Protein AF-K6YV62-F1 (afdb_monomer)

Structure (mmCIF, N/CA/C/O backbone):
data_AF-K6YV62-F1
#
_entry.id   AF-K6YV62-F1
#
loop_
_atom_site.group_PDB
_atom_site.id
_atom_site.type_symbol
_atom_site.label_atom_id
_atom_site.label_alt_id
_atom_site.label_comp_id
_atom_site.label_asym_id
_atom_site.label_entity_id
_atom_site.label_seq_id
_atom_site.pdbx_PDB_ins_code
_atom_site.Cartn_x
_atom_site.Cartn_y
_atom_site.Cartn_z
_atom_site.occupancy
_atom_site.B_iso_or_equiv
_atom_site.auth_seq_id
_atom_site.auth_comp_id
_atom_site.auth_asym_id
_atom_site.auth_atom_id
_atom_site.pdbx_PDB_model_num
ATOM 1 N N . MET A 1 1 ? 50.187 12.075 -68.570 1.00 64.94 1 MET A N 1
ATOM 2 C CA . MET A 1 1 ? 49.847 12.904 -67.390 1.00 64.94 1 MET A CA 1
ATOM 3 C C . MET A 1 1 ? 48.341 12.920 -67.112 1.00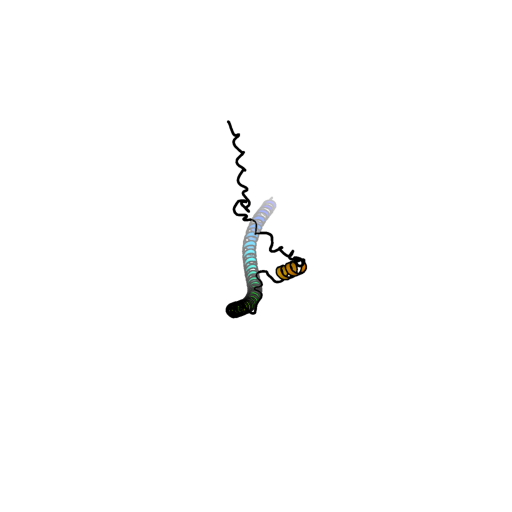 64.94 1 MET A C 1
ATOM 5 O O . MET A 1 1 ? 47.949 13.275 -66.011 1.00 64.94 1 MET A O 1
ATOM 9 N N . ASP A 1 2 ? 47.504 12.436 -68.034 1.00 77.31 2 ASP A N 1
ATOM 10 C CA . ASP A 1 2 ? 46.036 12.525 -67.940 1.00 77.31 2 ASP A CA 1
ATOM 11 C C . ASP A 1 2 ? 45.388 11.514 -66.981 1.00 77.31 2 ASP A C 1
ATOM 13 O O . ASP A 1 2 ? 44.313 11.761 -66.444 1.00 77.31 2 ASP A O 1
ATOM 17 N N . TRP A 1 3 ? 46.058 10.399 -66.675 1.00 87.25 3 TRP A N 1
ATOM 18 C CA . TRP A 1 3 ? 45.533 9.394 -65.737 1.00 87.25 3 TRP A CA 1
ATOM 19 C C . TRP A 1 3 ? 45.407 9.907 -64.287 1.00 87.25 3 TRP A C 1
ATOM 21 O O . TRP A 1 3 ? 44.551 9.452 -63.531 1.00 87.25 3 TRP A O 1
ATOM 31 N N . LEU A 1 4 ? 46.227 10.896 -63.916 1.00 88.81 4 LEU A N 1
ATOM 32 C CA . LEU A 1 4 ? 46.268 11.496 -62.580 1.00 88.81 4 LEU A CA 1
ATOM 33 C C . LEU A 1 4 ? 45.015 12.344 -62.311 1.00 88.81 4 LEU A C 1
ATOM 35 O O . LEU A 1 4 ? 44.498 12.344 -61.195 1.00 88.81 4 LEU A O 1
ATOM 39 N N . ILE A 1 5 ? 44.480 13.001 -63.350 1.00 87.56 5 ILE A N 1
ATOM 40 C CA . ILE A 1 5 ? 43.233 13.771 -63.256 1.00 87.56 5 ILE A CA 1
ATOM 41 C C . ILE A 1 5 ? 42.026 12.843 -63.077 1.00 87.56 5 ILE A C 1
ATOM 43 O O . ILE A 1 5 ? 41.135 13.142 -62.287 1.00 87.56 5 ILE A O 1
ATOM 47 N N . GLY A 1 6 ? 42.032 11.685 -63.749 1.00 87.19 6 GLY A N 1
ATOM 48 C CA . GLY A 1 6 ? 40.998 10.662 -63.593 1.00 87.19 6 GLY A CA 1
ATOM 49 C C . GLY A 1 6 ? 40.996 10.056 -62.189 1.00 87.19 6 GLY A C 1
ATOM 50 O O . GLY A 1 6 ? 39.934 9.901 -61.589 1.00 87.19 6 GLY A O 1
ATOM 51 N N . LEU A 1 7 ? 42.182 9.791 -61.630 1.00 90.06 7 LEU A N 1
ATOM 52 C CA . LEU A 1 7 ? 42.327 9.294 -60.260 1.00 90.06 7 LEU A CA 1
ATOM 53 C C . LEU A 1 7 ? 41.825 10.317 -59.227 1.00 90.06 7 LEU A C 1
ATOM 55 O O . LEU A 1 7 ? 41.113 9.953 -58.293 1.00 90.06 7 LEU A O 1
ATOM 59 N N . LEU A 1 8 ? 42.157 11.597 -59.411 1.00 89.06 8 LEU A N 1
ATOM 60 C CA . LEU A 1 8 ? 41.729 12.668 -58.511 1.00 89.06 8 LEU A CA 1
ATOM 61 C C . LEU A 1 8 ? 40.210 12.888 -58.570 1.00 89.06 8 LEU A C 1
ATOM 63 O O . LEU A 1 8 ? 39.570 13.032 -57.529 1.00 89.06 8 LEU A O 1
ATOM 67 N N . LEU A 1 9 ? 39.615 12.842 -59.766 1.00 90.62 9 LEU A N 1
ATOM 68 C CA . LEU A 1 9 ? 38.168 12.976 -59.949 1.00 90.62 9 LEU A CA 1
ATOM 69 C C . LEU A 1 9 ? 37.409 11.788 -59.340 1.00 90.62 9 LEU A C 1
ATOM 71 O O . LEU A 1 9 ? 36.384 11.990 -58.692 1.00 90.62 9 LEU A O 1
ATOM 75 N N . LEU A 1 10 ? 37.940 10.568 -59.463 1.00 91.75 10 LEU A N 1
ATOM 76 C CA . LEU A 1 10 ? 37.370 9.377 -58.826 1.00 91.75 10 LEU A CA 1
ATOM 77 C C . LEU A 1 10 ? 37.401 9.472 -57.295 1.00 91.75 10 LEU A C 1
ATOM 79 O O . LEU A 1 10 ? 36.434 9.091 -56.638 1.00 91.75 10 LEU A O 1
ATOM 83 N N . LEU A 1 11 ? 38.473 10.025 -56.725 1.00 92.06 11 LEU A N 1
ATOM 84 C CA . LEU A 1 11 ? 38.600 10.203 -55.279 1.00 92.06 11 LEU A CA 1
ATOM 85 C C . LEU A 1 11 ? 37.568 11.219 -54.760 1.00 92.06 11 LEU A C 1
ATOM 87 O O . LEU A 1 11 ? 36.840 10.938 -53.809 1.00 92.06 11 LEU A O 1
ATOM 91 N N . VAL A 1 12 ? 37.431 12.361 -55.440 1.00 92.56 12 VAL A N 1
ATOM 92 C CA . VAL A 1 12 ? 36.444 13.397 -55.091 1.00 92.56 12 VAL A CA 1
ATOM 93 C C . VAL A 1 12 ? 35.010 12.889 -55.277 1.00 92.56 12 VAL A C 1
ATOM 95 O O . VAL A 1 12 ? 34.177 13.051 -54.385 1.00 92.56 12 VAL A O 1
ATOM 98 N N . GLY A 1 13 ? 34.723 12.217 -56.394 1.00 93.12 13 GLY A N 1
ATOM 99 C CA . GLY A 1 13 ? 33.416 11.615 -56.657 1.00 93.12 13 GLY A CA 1
ATOM 100 C C . GLY A 1 13 ? 33.054 10.526 -55.646 1.00 93.12 13 GLY A C 1
ATOM 101 O O . GLY A 1 13 ? 31.911 10.462 -55.201 1.00 93.12 13 GLY A O 1
ATOM 102 N N . GLY A 1 14 ? 34.032 9.723 -55.217 1.00 93.31 14 GLY A N 1
ATOM 103 C CA . GLY A 1 14 ? 33.853 8.706 -54.182 1.00 93.31 14 GLY A CA 1
ATOM 104 C C . GLY A 1 14 ? 33.497 9.302 -52.821 1.00 93.31 14 GLY A C 1
ATOM 105 O O . GLY A 1 14 ? 32.583 8.811 -52.163 1.00 93.31 14 GLY A O 1
ATOM 106 N N . ILE A 1 15 ? 34.153 10.396 -52.421 1.00 92.69 15 ILE A N 1
ATOM 107 C CA . ILE A 1 15 ? 33.854 11.088 -51.157 1.00 92.69 15 ILE A CA 1
ATOM 108 C C . ILE A 1 15 ? 32.437 11.674 -51.183 1.00 92.69 15 ILE A C 1
ATOM 110 O O . ILE A 1 15 ? 31.675 11.488 -50.233 1.00 92.69 15 ILE A O 1
ATOM 114 N N . ILE A 1 16 ? 32.060 12.341 -52.277 1.00 91.88 16 ILE A N 1
ATOM 115 C CA . ILE A 1 16 ? 30.727 12.945 -52.419 1.00 91.88 16 ILE A CA 1
ATOM 116 C C . ILE A 1 16 ? 29.648 11.855 -52.475 1.00 91.88 16 ILE A C 1
ATOM 118 O O . ILE A 1 16 ? 28.652 11.935 -51.756 1.00 91.88 16 ILE A O 1
ATOM 122 N N . GLY A 1 17 ? 29.865 10.801 -53.264 1.00 92.38 17 GLY A N 1
ATOM 123 C CA . GLY A 1 17 ? 28.952 9.663 -53.359 1.00 92.38 17 GLY A CA 1
ATOM 124 C C . GLY A 1 17 ? 28.770 8.944 -52.022 1.00 92.38 17 GLY A C 1
ATOM 125 O O . GLY A 1 17 ? 27.644 8.605 -51.659 1.00 92.38 17 GLY A O 1
ATOM 126 N N . PHE A 1 18 ? 29.846 8.782 -51.245 1.00 91.88 18 PHE A N 1
ATOM 127 C CA . PHE A 1 18 ? 29.789 8.203 -49.904 1.00 91.88 18 PHE A CA 1
ATOM 128 C C . PHE A 1 18 ? 28.945 9.050 -48.947 1.00 91.88 18 PHE A C 1
ATOM 130 O O . PHE A 1 18 ? 28.129 8.502 -48.208 1.00 91.88 18 PHE A O 1
ATOM 137 N N . PHE A 1 19 ? 29.092 10.377 -48.976 1.00 91.50 19 PHE A N 1
ATOM 138 C CA . PHE A 1 19 ? 28.300 11.268 -48.128 1.00 91.50 19 PHE A CA 1
ATOM 139 C C . PHE A 1 19 ? 26.810 11.245 -48.482 1.00 91.50 19 PHE A C 1
ATOM 141 O O . PHE A 1 19 ? 25.979 11.134 -47.582 1.00 91.50 19 PHE A O 1
ATOM 148 N N . VAL A 1 20 ? 26.467 11.276 -49.773 1.00 90.56 20 VAL A N 1
ATOM 149 C CA . VAL A 1 20 ? 25.069 11.197 -50.228 1.00 90.56 20 VAL A CA 1
ATOM 150 C C . VAL A 1 20 ? 24.454 9.843 -49.864 1.00 90.56 20 VAL A C 1
ATOM 152 O O . VAL A 1 20 ? 23.364 9.796 -49.297 1.00 90.56 20 VAL A O 1
ATOM 155 N N . ALA A 1 21 ? 25.168 8.741 -50.112 1.00 87.62 21 ALA A N 1
ATOM 156 C CA . ALA A 1 21 ? 24.702 7.404 -49.757 1.00 87.62 21 ALA A CA 1
ATOM 157 C C . ALA A 1 21 ? 24.534 7.237 -48.239 1.00 87.62 21 ALA A C 1
ATOM 159 O O . ALA A 1 21 ? 23.546 6.660 -47.789 1.00 87.62 21 ALA A O 1
ATOM 160 N N . LYS A 1 22 ? 25.463 7.776 -47.439 1.00 85.94 22 LYS A N 1
ATOM 161 C CA . LYS A 1 22 ? 25.386 7.724 -45.976 1.00 85.94 22 LYS A CA 1
ATOM 162 C C . LYS A 1 22 ? 24.191 8.511 -45.445 1.00 85.94 22 LYS A C 1
ATOM 164 O O . LYS A 1 22 ? 23.491 7.993 -44.580 1.00 85.94 22 LYS A O 1
ATOM 169 N N . TYR A 1 23 ? 23.943 9.709 -45.975 1.00 85.12 23 TYR A N 1
ATOM 170 C CA . TYR A 1 23 ? 22.809 10.537 -45.565 1.00 85.12 23 TYR A CA 1
ATOM 171 C C . TYR A 1 23 ? 21.471 9.868 -45.911 1.00 85.12 23 TYR A C 1
ATOM 173 O O . TYR A 1 23 ? 20.615 9.704 -45.047 1.00 85.12 23 TYR A O 1
ATOM 181 N N . PHE A 1 24 ? 21.337 9.360 -47.139 1.00 84.50 24 PHE A N 1
ATOM 182 C CA . PHE A 1 24 ? 20.107 8.707 -47.592 1.00 84.50 24 PHE A CA 1
ATOM 183 C C . PHE A 1 24 ? 19.834 7.373 -46.878 1.00 84.50 24 PHE A C 1
ATOM 185 O O . PHE A 1 24 ? 18.687 7.018 -46.611 1.00 84.50 24 PHE A O 1
ATOM 192 N N . ASN A 1 25 ? 20.885 6.619 -46.536 1.00 78.44 25 ASN A N 1
ATOM 193 C CA . ASN A 1 25 ? 20.738 5.382 -45.770 1.00 78.44 25 ASN A CA 1
ATOM 194 C C . ASN A 1 25 ? 20.380 5.650 -44.298 1.00 78.44 25 ASN A C 1
ATOM 196 O O . ASN A 1 25 ? 19.630 4.882 -43.701 1.00 78.44 25 ASN A O 1
ATOM 200 N N . GLN A 1 26 ? 20.875 6.749 -43.720 1.00 73.62 26 GLN A N 1
ATOM 201 C CA . GLN A 1 26 ? 20.580 7.137 -42.340 1.00 73.62 26 GLN A CA 1
ATOM 202 C C . GLN A 1 26 ? 19.108 7.533 -42.152 1.00 73.62 26 GLN A C 1
ATOM 204 O O . GLN A 1 26 ? 18.512 7.172 -41.136 1.00 73.62 26 GLN A O 1
ATOM 209 N N . GLU A 1 27 ? 18.498 8.208 -43.130 1.00 69.88 27 GLU A N 1
ATOM 210 C CA . GLU A 1 27 ? 17.063 8.530 -43.104 1.00 69.88 27 GLU A CA 1
ATOM 211 C C . GLU A 1 27 ? 16.192 7.265 -43.117 1.00 69.88 27 GLU A C 1
ATOM 213 O O . GLU A 1 27 ? 15.328 7.104 -42.255 1.00 69.88 27 GLU A O 1
ATOM 218 N N . LYS A 1 28 ? 16.478 6.315 -44.018 1.00 68.31 28 LYS A N 1
ATOM 219 C CA . LYS A 1 28 ? 15.727 5.050 -44.118 1.00 68.31 28 LYS A CA 1
ATOM 220 C C . LYS A 1 28 ? 15.869 4.168 -42.881 1.00 68.31 28 LYS A C 1
ATOM 222 O O . LYS A 1 28 ? 14.897 3.558 -42.439 1.00 68.31 28 LYS A O 1
ATOM 227 N N . GLN A 1 29 ? 17.070 4.108 -42.308 1.00 63.41 29 GLN A N 1
ATOM 228 C CA . GLN A 1 29 ? 17.311 3.351 -41.083 1.00 63.41 29 GLN A CA 1
ATOM 229 C C . GLN A 1 29 ? 16.565 3.973 -39.892 1.00 63.41 29 GLN A C 1
ATOM 231 O O . GLN A 1 29 ? 15.939 3.256 -39.120 1.00 63.41 29 GLN A O 1
ATOM 236 N N . SER A 1 30 ? 16.523 5.307 -39.810 1.00 61.62 30 SER A N 1
ATOM 237 C CA . SER A 1 30 ? 15.792 6.025 -38.756 1.00 61.62 30 SER A CA 1
ATOM 238 C C . SER A 1 30 ? 14.273 5.818 -38.825 1.00 61.62 30 SER A C 1
ATOM 240 O O . SER A 1 30 ? 13.601 5.823 -37.795 1.00 61.62 30 SER A O 1
ATOM 242 N N . GLU A 1 31 ? 13.712 5.656 -40.024 1.00 62.09 31 GLU A N 1
ATOM 243 C CA . GLU A 1 31 ? 12.280 5.401 -40.217 1.00 62.09 31 GLU A CA 1
ATOM 244 C C . GLU A 1 31 ? 11.906 3.950 -39.863 1.00 62.09 31 GLU A C 1
ATOM 246 O O . GLU A 1 31 ? 10.916 3.718 -39.165 1.00 62.09 31 GLU A O 1
ATOM 251 N N . SER A 1 32 ? 12.754 2.985 -40.241 1.00 60.78 32 SER A N 1
ATOM 252 C CA . SER A 1 32 ? 12.612 1.576 -39.850 1.00 60.78 32 SER A CA 1
ATOM 253 C C . SER A 1 32 ? 12.736 1.382 -38.334 1.00 60.78 32 SER A C 1
ATOM 255 O O . SER A 1 32 ? 11.894 0.714 -37.735 1.00 60.78 32 SER A O 1
ATOM 257 N N . ASP A 1 33 ? 13.722 2.018 -37.694 1.00 61.03 33 ASP A N 1
ATOM 258 C CA . ASP A 1 33 ? 13.932 1.928 -36.242 1.00 61.03 33 ASP A CA 1
ATOM 259 C C . ASP A 1 33 ? 12.765 2.551 -35.455 1.00 61.03 33 ASP A C 1
ATOM 261 O O . ASP A 1 33 ? 12.355 2.026 -34.417 1.00 61.03 33 ASP A O 1
ATOM 265 N N . LYS A 1 34 ? 12.157 3.634 -35.963 1.00 61.25 34 LYS A N 1
ATOM 266 C CA . LYS A 1 34 ? 10.946 4.226 -35.367 1.00 61.25 34 LYS A CA 1
ATOM 267 C C . LYS A 1 34 ? 9.721 3.322 -35.502 1.00 61.25 34 LYS A C 1
ATOM 269 O O . LYS A 1 34 ? 8.955 3.208 -34.546 1.00 61.25 34 LYS A O 1
ATOM 274 N N . ALA A 1 35 ? 9.533 2.672 -36.651 1.00 60.69 35 ALA A N 1
ATOM 275 C CA . ALA A 1 35 ? 8.423 1.742 -36.861 1.00 60.69 35 ALA A CA 1
ATOM 276 C C . ALA A 1 35 ? 8.545 0.497 -35.964 1.00 60.69 35 ALA A C 1
ATOM 278 O O . ALA A 1 35 ? 7.562 0.057 -35.365 1.00 60.69 35 ALA A O 1
ATOM 279 N N . GLN A 1 36 ? 9.763 -0.026 -35.807 1.00 61.06 36 GLN A N 1
ATOM 280 C CA . GLN A 1 36 ? 10.049 -1.180 -34.956 1.00 61.06 36 GLN A CA 1
ATOM 281 C C . GLN A 1 36 ? 9.955 -0.823 -33.460 1.00 61.06 36 GLN A C 1
ATOM 283 O O . GLN A 1 36 ? 9.384 -1.579 -32.670 1.00 61.06 36 GLN A O 1
ATOM 288 N N . GLY A 1 37 ? 10.409 0.375 -33.076 1.00 60.50 37 GLY A N 1
ATOM 289 C CA . GLY A 1 37 ? 10.223 0.922 -31.730 1.00 60.50 37 GLY A CA 1
ATOM 290 C C . GLY A 1 37 ? 8.750 1.135 -31.369 1.00 60.50 37 GLY A C 1
ATOM 291 O O . GLY A 1 37 ? 8.335 0.770 -30.272 1.00 60.50 37 GLY A O 1
ATOM 292 N N . GLY A 1 38 ? 7.934 1.645 -32.299 1.00 59.81 38 GLY A N 1
ATOM 293 C CA . GLY A 1 38 ? 6.496 1.850 -32.092 1.00 59.81 38 GLY A CA 1
ATOM 294 C C . GLY A 1 38 ? 5.725 0.551 -31.835 1.00 59.81 38 GLY A C 1
ATOM 295 O O . GLY A 1 38 ? 4.930 0.488 -30.899 1.00 59.81 38 GLY A O 1
ATOM 296 N N . GLN A 1 39 ? 6.013 -0.507 -32.601 1.00 60.97 39 GLN A N 1
ATOM 297 C CA . GLN A 1 39 ? 5.409 -1.832 -32.396 1.00 60.97 39 GLN A CA 1
ATOM 298 C C . GLN A 1 39 ? 5.825 -2.446 -31.051 1.00 60.97 39 GLN A C 1
ATOM 300 O O . GLN A 1 39 ? 4.995 -3.003 -30.337 1.00 60.97 39 GLN A O 1
ATOM 305 N N . THR A 1 40 ? 7.089 -2.270 -30.661 1.00 66.69 40 THR A N 1
ATOM 306 C CA . THR A 1 40 ? 7.612 -2.775 -29.382 1.00 66.69 40 THR A CA 1
ATOM 307 C C . THR A 1 40 ? 6.993 -2.048 -28.182 1.00 66.69 40 THR A C 1
ATOM 309 O O . THR A 1 40 ? 6.664 -2.674 -27.178 1.00 66.69 40 THR A O 1
ATOM 312 N N . ILE A 1 41 ? 6.782 -0.730 -28.284 1.00 65.62 41 ILE A N 1
ATOM 313 C CA . ILE A 1 41 ? 6.111 0.069 -27.245 1.00 65.62 41 ILE A CA 1
ATOM 314 C C 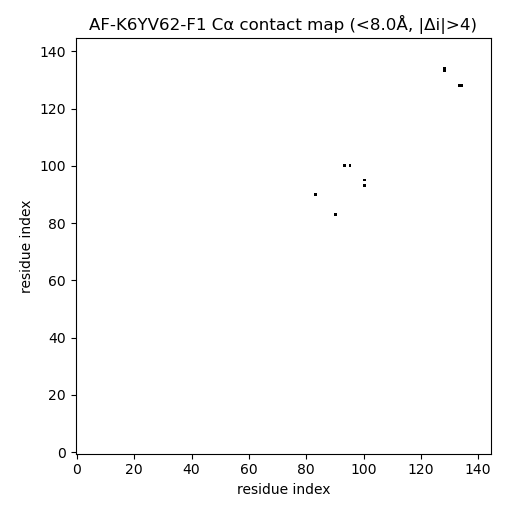. ILE A 1 41 ? 4.650 -0.358 -27.092 1.00 65.62 41 ILE A C 1
ATOM 316 O O . ILE A 1 41 ? 4.157 -0.460 -25.970 1.00 65.62 41 ILE A O 1
ATOM 320 N N . GLN A 1 42 ? 3.962 -0.624 -28.203 1.00 64.94 42 GLN A N 1
ATOM 321 C CA . GLN A 1 42 ? 2.570 -1.056 -28.174 1.00 64.94 42 GLN A CA 1
ATOM 322 C C . GLN A 1 42 ? 2.419 -2.432 -27.508 1.00 64.94 42 GLN A C 1
ATOM 324 O O . GLN A 1 42 ? 1.569 -2.592 -26.633 1.00 64.94 42 GLN A O 1
ATOM 329 N N . GLU A 1 43 ? 3.283 -3.390 -27.847 1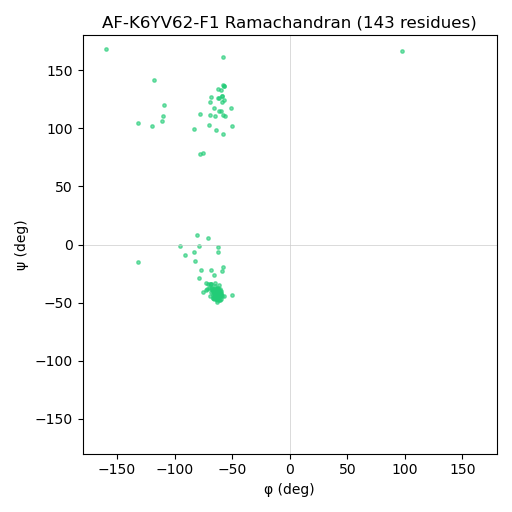.00 66.81 43 GLU A N 1
ATOM 330 C CA . GLU A 1 43 ? 3.322 -4.713 -27.208 1.00 66.81 43 GLU A CA 1
ATOM 331 C C . GLU A 1 43 ? 3.572 -4.597 -25.690 1.00 66.81 43 GLU A C 1
ATOM 333 O O . GLU A 1 43 ? 2.862 -5.194 -24.876 1.00 66.81 43 GLU A O 1
ATOM 338 N N . LEU A 1 44 ? 4.521 -3.742 -25.290 1.00 68.94 44 LEU A N 1
ATOM 339 C CA . LEU A 1 44 ? 4.857 -3.502 -23.884 1.00 68.94 44 LEU A CA 1
ATOM 340 C C . LEU A 1 44 ? 3.702 -2.825 -23.127 1.00 68.94 44 LEU A C 1
ATOM 342 O O . LEU A 1 44 ? 3.402 -3.206 -21.996 1.00 68.94 44 LEU A O 1
ATOM 346 N N . MET A 1 45 ? 2.988 -1.884 -23.758 1.00 68.31 45 MET A N 1
ATOM 347 C CA . MET A 1 45 ? 1.780 -1.278 -23.187 1.00 68.31 45 MET A CA 1
ATOM 348 C C . MET A 1 45 ? 0.668 -2.305 -22.963 1.00 68.31 45 MET A C 1
ATOM 350 O O . MET A 1 45 ? 0.019 -2.268 -21.917 1.00 68.31 45 MET A O 1
ATOM 354 N N . HIS A 1 46 ? 0.449 -3.231 -23.901 1.00 70.00 46 HIS A N 1
ATOM 355 C CA . HIS A 1 46 ? -0.542 -4.296 -23.731 1.00 70.00 46 HIS A CA 1
ATOM 356 C C . HIS A 1 46 ? -0.180 -5.226 -22.567 1.00 70.00 46 HIS A C 1
ATOM 358 O O . HIS A 1 46 ? -1.040 -5.540 -21.738 1.00 70.00 46 HIS A O 1
ATOM 364 N N . GLN A 1 47 ? 1.093 -5.606 -22.452 1.00 69.31 47 GLN A N 1
ATOM 365 C CA . GLN A 1 47 ? 1.575 -6.424 -21.342 1.00 69.31 47 GLN A CA 1
ATOM 366 C C . GLN A 1 47 ? 1.452 -5.693 -19.995 1.00 69.31 47 GLN A C 1
ATOM 368 O O . GLN A 1 47 ? 0.997 -6.272 -19.007 1.00 69.31 47 GLN A O 1
ATOM 373 N N . GLN A 1 48 ? 1.793 -4.403 -19.958 1.00 69.25 48 GLN A N 1
ATOM 374 C CA . GLN A 1 48 ? 1.646 -3.571 -18.769 1.00 69.25 48 GLN A CA 1
ATOM 375 C C . GLN A 1 48 ? 0.170 -3.426 -18.371 1.00 69.25 48 GLN A C 1
ATOM 377 O O . GLN A 1 48 ? -0.164 -3.617 -17.205 1.00 69.25 48 GLN A O 1
ATOM 382 N N . ALA A 1 49 ? -0.735 -3.169 -19.318 1.00 72.94 49 ALA A N 1
ATOM 383 C CA . ALA A 1 49 ? -2.165 -3.058 -19.038 1.00 72.94 49 ALA A CA 1
ATOM 384 C C . ALA A 1 49 ? -2.739 -4.347 -18.427 1.00 72.94 49 ALA A C 1
ATOM 386 O O . ALA A 1 49 ? -3.501 -4.281 -17.462 1.00 72.94 49 ALA A O 1
ATOM 387 N N . ALA A 1 50 ? -2.337 -5.518 -18.929 1.00 75.56 50 ALA A N 1
ATOM 388 C CA . ALA A 1 50 ? -2.765 -6.801 -18.374 1.00 75.56 50 ALA A CA 1
ATOM 389 C C . ALA A 1 50 ? -2.311 -6.987 -16.912 1.00 75.56 50 ALA A C 1
ATOM 391 O O . ALA A 1 50 ? -3.110 -7.410 -16.073 1.00 75.56 50 ALA A O 1
ATOM 392 N N . MET A 1 51 ? -1.068 -6.612 -16.588 1.00 78.25 51 MET A N 1
ATOM 393 C CA . MET A 1 51 ? -0.558 -6.668 -15.211 1.00 78.25 51 MET A CA 1
ATOM 394 C C . MET A 1 51 ? -1.293 -5.692 -14.284 1.00 78.25 51 MET A C 1
ATOM 396 O O . MET A 1 51 ? -1.763 -6.100 -13.225 1.00 78.25 51 MET A O 1
ATOM 400 N N . HIS A 1 52 ? -1.488 -4.438 -14.709 1.00 78.75 52 HIS A N 1
ATOM 401 C CA . HIS A 1 52 ? -2.206 -3.424 -13.920 1.00 78.75 52 HIS A CA 1
ATOM 402 C C . HIS A 1 52 ? -3.667 -3.818 -13.652 1.00 78.75 52 HIS A C 1
ATOM 404 O O . HIS A 1 52 ? -4.189 -3.570 -12.564 1.00 78.75 52 HIS A O 1
ATOM 410 N N . ILE A 1 53 ? -4.333 -4.491 -14.597 1.00 84.88 53 ILE A N 1
ATOM 411 C CA . ILE A 1 53 ? -5.687 -5.032 -14.390 1.00 84.88 53 ILE A CA 1
ATOM 412 C C . ILE A 1 53 ? -5.680 -6.126 -13.317 1.00 84.88 53 ILE A C 1
ATOM 414 O O . ILE A 1 53 ? -6.579 -6.165 -12.475 1.00 84.88 53 ILE A O 1
ATOM 418 N N . GLN A 1 54 ? -4.687 -7.015 -13.329 1.00 83.06 54 GLN A N 1
ATOM 419 C CA . GLN A 1 54 ? -4.573 -8.070 -12.326 1.00 83.06 54 GLN A CA 1
ATOM 420 C C . GLN A 1 54 ? -4.285 -7.498 -10.930 1.00 83.06 54 GLN A C 1
ATOM 422 O O . GLN A 1 54 ? -4.938 -7.899 -9.966 1.00 83.06 54 GLN A O 1
ATOM 427 N N . GLU A 1 55 ? -3.380 -6.526 -10.822 1.00 83.50 55 GLU A N 1
ATOM 428 C CA . GLU A 1 55 ? -3.096 -5.818 -9.567 1.00 83.50 55 GLU A CA 1
ATOM 429 C C . GLU A 1 55 ? -4.337 -5.084 -9.041 1.00 83.50 55 GLU A C 1
ATOM 431 O O . GLU A 1 55 ? -4.679 -5.195 -7.863 1.00 83.50 55 GLU A O 1
ATOM 436 N N . THR A 1 56 ? -5.079 -4.408 -9.924 1.00 84.50 56 THR A N 1
ATOM 437 C CA . THR A 1 56 ? -6.326 -3.717 -9.559 1.00 84.50 56 THR A CA 1
ATOM 438 C C . THR A 1 56 ? -7.380 -4.698 -9.044 1.00 84.50 56 THR A C 1
ATOM 440 O O . THR A 1 56 ? -8.045 -4.413 -8.049 1.00 84.50 56 THR A O 1
ATOM 443 N N . LYS A 1 57 ? -7.512 -5.880 -9.663 1.00 88.12 57 LYS A N 1
ATOM 444 C CA . LYS A 1 57 ? -8.415 -6.936 -9.174 1.00 88.12 57 LYS A CA 1
ATOM 445 C C . LYS A 1 57 ? -8.036 -7.408 -7.770 1.00 88.12 57 LYS A C 1
ATOM 447 O O . LYS A 1 57 ? -8.911 -7.505 -6.918 1.00 88.12 57 LYS A O 1
ATOM 452 N N . GLN A 1 58 ? -6.748 -7.624 -7.504 1.00 91.00 58 GLN A N 1
ATOM 453 C CA . GLN A 1 58 ? -6.277 -8.011 -6.169 1.00 91.00 58 GLN A CA 1
ATOM 454 C C . GLN A 1 58 ? -6.536 -6.923 -5.119 1.00 91.00 58 GLN A C 1
ATOM 456 O O . GLN A 1 58 ? -6.869 -7.229 -3.975 1.00 91.00 58 GLN A O 1
ATOM 461 N N . ILE A 1 59 ? -6.390 -5.646 -5.487 1.00 91.12 59 ILE A N 1
ATOM 462 C CA . ILE A 1 59 ? -6.731 -4.524 -4.603 1.00 91.12 59 ILE A CA 1
ATOM 463 C C . ILE A 1 59 ? -8.239 -4.501 -4.326 1.00 91.12 59 ILE A C 1
ATOM 465 O O . ILE A 1 59 ? -8.636 -4.313 -3.178 1.00 91.12 59 ILE A O 1
ATOM 469 N N . ALA A 1 60 ? -9.072 -4.731 -5.344 1.00 92.25 60 ALA A N 1
ATOM 470 C CA . ALA A 1 60 ? -10.521 -4.788 -5.182 1.00 92.25 60 ALA A CA 1
ATOM 471 C C . ALA A 1 60 ? -10.951 -5.932 -4.247 1.00 92.25 60 ALA A C 1
ATOM 473 O O . ALA A 1 60 ? -11.758 -5.703 -3.350 1.00 92.25 60 ALA A O 1
ATOM 474 N N . GLU A 1 61 ? -10.371 -7.128 -4.389 1.00 93.06 61 GLU A N 1
ATOM 475 C CA . GLU A 1 61 ? -10.616 -8.254 -3.473 1.00 93.06 61 GLU A CA 1
ATOM 476 C C . GLU A 1 61 ? -10.219 -7.908 -2.032 1.00 93.06 61 GLU A C 1
ATOM 478 O O . GLU A 1 61 ? -11.017 -8.074 -1.110 1.00 93.06 61 GLU A O 1
ATOM 483 N N . LYS A 1 62 ? -9.032 -7.320 -1.830 1.00 93.62 62 LYS A N 1
ATOM 484 C CA . LYS A 1 62 ? -8.598 -6.866 -0.499 1.00 93.62 62 LYS A CA 1
ATOM 485 C C . LYS A 1 62 ? -9.532 -5.816 0.097 1.00 93.62 62 LYS A C 1
ATOM 487 O O . LYS A 1 62 ? -9.767 -5.838 1.301 1.00 93.62 62 LYS A O 1
ATOM 492 N N . LEU A 1 63 ? -10.057 -4.902 -0.717 1.00 94.12 63 LEU A N 1
ATOM 493 C CA . LEU A 1 63 ? -11.000 -3.884 -0.258 1.00 94.12 63 LEU A CA 1
ATOM 494 C C . LEU A 1 63 ? -12.313 -4.520 0.221 1.00 94.12 63 LEU A C 1
ATOM 496 O O . LEU A 1 63 ? -12.840 -4.117 1.257 1.00 94.12 63 LEU A O 1
ATOM 500 N N . VAL A 1 64 ? -12.810 -5.532 -0.495 1.00 94.00 64 VAL A N 1
ATOM 501 C CA . VAL A 1 64 ? -13.993 -6.304 -0.085 1.00 94.00 64 VAL A CA 1
ATOM 502 C C . VAL A 1 64 ? -13.736 -7.011 1.247 1.00 94.00 64 VAL A C 1
ATOM 504 O O . VAL A 1 64 ? -14.533 -6.863 2.174 1.00 94.00 64 VAL A O 1
ATOM 507 N N . ASP A 1 65 ? -12.594 -7.686 1.394 1.00 94.44 65 ASP A N 1
ATOM 508 C CA . ASP A 1 65 ? -12.210 -8.345 2.648 1.00 94.44 65 ASP A CA 1
ATOM 509 C C . ASP A 1 65 ? -12.098 -7.353 3.814 1.00 94.44 65 ASP A C 1
ATOM 511 O O . ASP A 1 65 ? -12.550 -7.623 4.930 1.00 94.44 65 ASP A O 1
ATOM 515 N N . GLN A 1 66 ? -11.498 -6.184 3.575 1.00 92.88 66 GLN A N 1
ATOM 516 C CA . GLN A 1 66 ? -11.384 -5.131 4.581 1.00 92.88 66 GLN A CA 1
ATOM 517 C C . GLN A 1 66 ? -12.750 -4.560 4.965 1.00 92.88 66 GLN A C 1
ATOM 519 O O . GLN A 1 66 ? -12.990 -4.331 6.149 1.00 92.88 66 GLN A O 1
ATOM 524 N N . SER A 1 67 ? -13.653 -4.378 4.000 1.00 93.62 67 SER A N 1
ATOM 525 C CA . SER A 1 67 ? -15.019 -3.933 4.273 1.00 93.62 67 SER A CA 1
ATOM 526 C C . SER A 1 67 ? -15.783 -4.953 5.117 1.00 93.62 67 SER A C 1
ATOM 528 O O . SER A 1 67 ? -16.462 -4.564 6.065 1.00 93.62 67 SER A O 1
ATOM 530 N N . ALA A 1 68 ? -15.646 -6.250 4.823 1.00 93.94 68 ALA A N 1
ATOM 531 C CA . ALA A 1 68 ? -16.279 -7.309 5.607 1.00 93.94 68 ALA A CA 1
ATOM 532 C C . ALA A 1 68 ? -15.752 -7.335 7.053 1.00 93.94 68 ALA A C 1
ATOM 534 O O . ALA A 1 68 ? -16.528 -7.407 8.006 1.00 93.94 68 ALA A O 1
ATOM 535 N N . ARG A 1 69 ? -14.432 -7.192 7.236 1.00 92.94 69 ARG A N 1
ATOM 536 C CA . ARG A 1 69 ? -13.819 -7.086 8.571 1.00 92.94 69 ARG A CA 1
ATOM 537 C C . ARG A 1 69 ? -14.294 -5.855 9.333 1.00 92.94 69 ARG A C 1
ATOM 539 O O . ARG A 1 69 ? -14.547 -5.950 10.530 1.00 92.94 69 ARG A O 1
ATOM 546 N N . LEU A 1 70 ? -14.414 -4.714 8.656 1.00 93.50 70 LEU A N 1
ATOM 547 C CA . LEU A 1 70 ? -14.920 -3.488 9.265 1.00 93.50 70 LEU A CA 1
ATOM 548 C C . LEU A 1 70 ? -16.368 -3.667 9.732 1.00 93.50 70 LEU A C 1
ATOM 550 O O . LEU A 1 70 ? -16.696 -3.287 10.851 1.00 93.50 70 LEU A O 1
ATOM 554 N N . GLN A 1 71 ? -17.213 -4.300 8.918 1.00 93.56 71 GLN A N 1
ATOM 555 C CA . GLN A 1 71 ? -18.593 -4.600 9.293 1.00 93.56 71 GLN A CA 1
ATOM 556 C C . GLN A 1 71 ? -18.662 -5.498 10.536 1.00 93.56 71 GLN A C 1
ATOM 558 O O . GLN A 1 71 ? -19.393 -5.187 11.472 1.00 93.56 71 GLN A O 1
ATOM 563 N N . GLN A 1 72 ? -17.831 -6.542 10.598 1.00 92.38 72 GLN A N 1
ATOM 564 C CA . GLN A 1 72 ? -17.738 -7.408 11.774 1.00 92.38 72 GLN A CA 1
ATOM 565 C C . GLN A 1 72 ? -17.263 -6.643 13.022 1.00 92.38 72 GLN A C 1
ATOM 567 O O . GLN A 1 72 ? -17.732 -6.895 14.130 1.00 92.38 72 GLN A O 1
ATOM 572 N N . GLN A 1 73 ? -16.329 -5.699 12.873 1.00 90.69 73 GLN A N 1
ATOM 573 C CA . GLN A 1 73 ? -15.903 -4.844 13.983 1.00 90.69 73 GLN A CA 1
ATOM 574 C C . GLN A 1 73 ? -17.048 -3.965 14.486 1.00 90.69 73 GLN A C 1
ATOM 576 O O . GLN A 1 73 ? -17.231 -3.874 15.696 1.00 90.69 73 GLN A O 1
ATOM 581 N N . VAL A 1 74 ? -17.824 -3.356 13.586 1.00 92.06 74 VAL A N 1
ATOM 582 C CA . VAL A 1 74 ? -18.995 -2.546 13.953 1.00 92.06 74 VAL A CA 1
ATOM 583 C C . VAL A 1 74 ? -20.022 -3.387 14.710 1.00 92.06 74 VAL A C 1
ATOM 585 O O . VAL A 1 74 ? -20.437 -2.981 15.790 1.00 92.06 74 VAL A O 1
ATOM 588 N N . GLU A 1 75 ? -20.354 -4.581 14.218 1.00 90.44 75 GLU A N 1
ATOM 589 C CA . GLU A 1 75 ? -21.286 -5.497 14.891 1.00 90.44 75 GLU A CA 1
ATOM 590 C C . GLU A 1 75 ? -20.791 -5.894 16.294 1.00 90.44 75 GLU A C 1
ATOM 592 O O . GLU A 1 75 ? -21.540 -5.830 17.271 1.00 90.44 75 GLU A O 1
ATOM 597 N N . ASN A 1 76 ? -19.497 -6.208 16.432 1.00 87.12 76 ASN A N 1
ATOM 598 C CA . ASN A 1 76 ? -18.889 -6.475 17.737 1.00 87.12 76 ASN A CA 1
ATOM 599 C C . ASN A 1 76 ? -18.996 -5.263 18.679 1.00 87.12 76 ASN A C 1
ATOM 601 O O . ASN A 1 76 ? -19.283 -5.429 19.865 1.00 87.12 76 ASN A O 1
ATOM 605 N N . TYR A 1 77 ? -18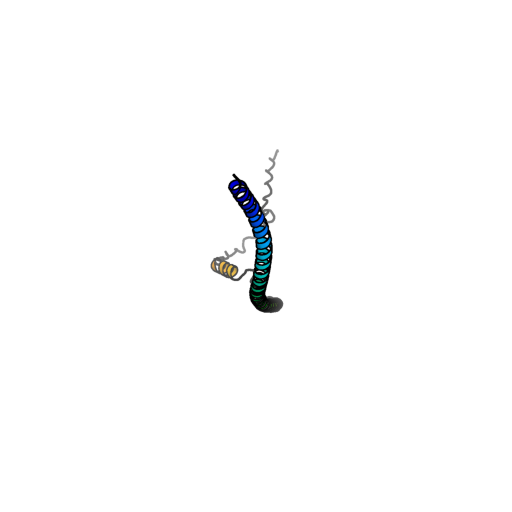.768 -4.043 18.181 1.00 87.81 77 TYR A N 1
ATOM 606 C CA . TYR A 1 77 ? -18.921 -2.829 18.984 1.00 87.81 77 TYR A CA 1
ATOM 607 C C . TYR A 1 77 ? -20.372 -2.612 19.414 1.00 87.81 77 TYR A C 1
ATOM 609 O O . TYR A 1 77 ? -20.608 -2.328 20.587 1.00 87.81 77 TYR A O 1
ATOM 617 N N . GLU A 1 78 ? -21.341 -2.793 18.518 1.00 86.00 78 GLU A N 1
ATOM 618 C CA . GLU A 1 78 ? -22.765 -2.714 18.858 1.00 86.00 78 GLU A CA 1
ATOM 619 C C . GLU A 1 78 ? -23.126 -3.714 19.964 1.00 86.00 78 GLU A C 1
ATOM 621 O O . GLU A 1 78 ? -23.751 -3.342 20.960 1.00 86.00 78 GLU A O 1
ATOM 626 N N . GLN A 1 79 ? -22.642 -4.954 19.866 1.00 83.19 79 GLN A N 1
ATOM 627 C CA . GLN A 1 79 ? -22.854 -5.974 20.892 1.00 83.19 79 GLN A CA 1
ATOM 628 C C . GLN A 1 79 ? -22.216 -5.600 22.244 1.00 83.19 79 GLN A C 1
ATOM 630 O O . GLN A 1 79 ? -22.810 -5.844 23.298 1.00 83.19 79 GLN A O 1
ATOM 635 N N . LEU A 1 80 ? -21.028 -4.985 22.238 1.00 80.75 80 LEU A N 1
ATOM 636 C CA . LEU A 1 80 ? -20.363 -4.488 23.449 1.00 80.75 80 LEU A CA 1
ATOM 637 C C . LEU A 1 80 ? -21.095 -3.301 24.091 1.00 80.75 80 LEU A C 1
ATOM 639 O O . LEU A 1 80 ? -21.091 -3.175 25.316 1.00 80.75 80 LEU A O 1
ATOM 643 N N . LEU A 1 81 ? -21.723 -2.429 23.297 1.00 78.12 81 LEU A N 1
ATOM 644 C CA . LEU A 1 81 ? -22.557 -1.351 23.832 1.00 78.12 81 LEU A CA 1
ATOM 645 C C . LEU A 1 81 ? -23.838 -1.908 24.462 1.00 78.12 81 LEU A C 1
ATOM 647 O O . LEU A 1 81 ? -24.191 -1.513 25.573 1.00 78.12 81 LEU A O 1
ATOM 651 N N . ILE A 1 82 ? -24.504 -2.856 23.795 1.00 77.00 82 ILE A N 1
ATOM 652 C CA . ILE A 1 82 ? -25.713 -3.509 24.319 1.00 77.00 82 ILE A CA 1
ATOM 653 C C . ILE A 1 82 ? -25.404 -4.235 25.637 1.00 77.00 82 ILE A C 1
ATOM 655 O O . ILE A 1 82 ? -26.170 -4.124 26.594 1.00 77.00 82 ILE A O 1
ATOM 659 N N . SER A 1 83 ? -24.267 -4.935 25.721 1.00 66.75 83 SER A N 1
ATOM 660 C CA . SER A 1 83 ? -23.863 -5.638 26.945 1.00 66.75 83 SER A CA 1
ATOM 661 C C . SER A 1 83 ? -23.482 -4.693 28.091 1.00 66.75 83 SER A C 1
ATOM 663 O O . SER A 1 83 ? -23.794 -4.996 29.240 1.00 66.75 83 SER A O 1
ATOM 665 N N . GLN A 1 84 ? -22.891 -3.525 27.810 1.00 61.53 84 GLN A N 1
ATOM 666 C CA . GLN A 1 84 ? -22.663 -2.481 28.822 1.00 61.53 84 GLN A CA 1
ATOM 667 C C . GLN A 1 84 ? -23.964 -1.833 29.315 1.00 61.53 84 GLN A C 1
ATOM 669 O O . GLN A 1 84 ? -24.091 -1.530 30.501 1.00 61.53 84 GLN A O 1
ATOM 674 N N . GLN A 1 85 ? -24.944 -1.634 28.429 1.00 59.91 85 GLN A N 1
ATOM 675 C CA . GLN A 1 85 ? -26.242 -1.051 28.779 1.00 59.91 85 GLN A CA 1
ATOM 676 C C . GLN A 1 85 ? -27.081 -1.988 29.675 1.00 59.91 85 GLN A C 1
ATOM 678 O O . GLN A 1 85 ? -27.952 -1.514 30.404 1.00 59.91 85 GLN A O 1
ATOM 683 N N . ALA A 1 86 ? -26.804 -3.299 29.665 1.00 60.19 86 ALA A N 1
ATOM 684 C CA . ALA A 1 86 ? -27.533 -4.325 30.422 1.00 60.19 86 ALA A CA 1
ATOM 685 C C . ALA A 1 86 ? -27.309 -4.309 31.957 1.00 60.19 86 ALA A C 1
ATOM 687 O O . ALA A 1 86 ? -27.860 -5.152 32.664 1.00 60.19 86 ALA A O 1
ATOM 688 N N . GLY A 1 87 ? -26.587 -3.321 32.496 1.00 49.38 87 GLY A N 1
ATOM 689 C CA . GLY A 1 87 ? -26.586 -2.989 33.924 1.00 49.38 87 GLY A CA 1
ATOM 690 C C . GLY A 1 87 ? -25.428 -3.571 34.757 1.00 49.38 87 GLY A C 1
ATOM 691 O O . GLY A 1 87 ? -24.697 -4.452 34.304 1.00 49.38 87 GLY A O 1
ATOM 692 N N . PRO A 1 88 ? -25.232 -3.068 35.995 1.00 51.72 88 PRO A N 1
ATOM 693 C CA . PRO A 1 88 ? -23.975 -3.181 36.751 1.00 51.72 88 PRO A CA 1
ATOM 694 C C . PRO A 1 88 ? -23.740 -4.536 37.437 1.00 51.72 88 PRO A C 1
ATOM 696 O O . PRO A 1 88 ? -22.717 -4.720 38.087 1.00 51.72 88 PRO A O 1
ATOM 699 N N . GLU A 1 89 ? -24.674 -5.479 37.330 1.00 51.97 89 GLU A N 1
ATOM 700 C CA . GLU A 1 89 ? -24.703 -6.690 38.167 1.00 51.97 89 GLU A CA 1
ATOM 701 C C . GLU A 1 89 ? -24.043 -7.921 37.513 1.00 51.97 89 GLU A C 1
ATOM 703 O O . GLU A 1 89 ? -23.979 -8.981 38.129 1.00 51.97 89 GLU A O 1
ATOM 708 N N . GLY A 1 90 ? -23.535 -7.822 36.275 1.00 49.62 90 GLY A N 1
ATOM 709 C CA . GLY A 1 90 ? -23.076 -9.009 35.529 1.00 49.62 90 GLY A CA 1
ATOM 710 C C . GLY A 1 90 ? -21.704 -8.942 34.863 1.00 49.62 90 GLY A C 1
ATOM 711 O O . GLY A 1 90 ? -21.172 -9.981 34.482 1.00 49.62 90 GLY A O 1
ATOM 712 N N . SER A 1 91 ? -21.106 -7.763 34.709 1.00 50.69 91 SER A N 1
ATOM 713 C CA . SER A 1 91 ? -19.869 -7.625 33.942 1.00 50.69 91 SER A CA 1
ATOM 714 C C . SER A 1 91 ? -18.870 -6.806 34.732 1.00 50.69 91 SER A C 1
ATOM 716 O O . SER A 1 91 ? -18.982 -5.585 34.815 1.00 50.69 91 SER A O 1
ATOM 718 N N . SER A 1 92 ? -17.867 -7.478 35.299 1.00 57.94 92 SER A N 1
ATOM 719 C CA . SER A 1 92 ? -16.611 -6.835 35.669 1.00 57.94 92 SER A CA 1
ATOM 720 C C . SER A 1 92 ? -16.137 -6.046 34.452 1.00 57.94 92 SER A C 1
ATOM 722 O O . SER A 1 92 ? -15.685 -6.638 33.470 1.00 57.94 92 SER A O 1
ATOM 724 N N . LEU A 1 93 ? -16.333 -4.729 34.473 1.00 59.84 93 LEU A N 1
ATOM 725 C CA . LEU A 1 93 ? -15.940 -3.859 33.381 1.00 59.84 93 LEU A CA 1
ATOM 726 C C . LEU A 1 93 ? -14.441 -4.089 33.169 1.00 59.84 93 LEU A C 1
ATOM 728 O O . LEU A 1 93 ? -13.626 -3.794 34.047 1.00 59.84 93 LEU A O 1
ATOM 732 N N . ASN A 1 94 ? -14.072 -4.704 32.047 1.00 63.25 94 ASN A N 1
ATOM 733 C CA . ASN A 1 94 ? -12.675 -4.924 31.709 1.00 63.25 94 ASN A CA 1
ATOM 734 C C . ASN A 1 94 ? -12.103 -3.576 31.256 1.00 63.25 94 ASN A C 1
ATOM 736 O O . ASN A 1 94 ? -11.986 -3.303 30.067 1.00 63.25 94 ASN A O 1
ATOM 740 N N . TYR A 1 95 ? -11.774 -2.712 32.224 1.00 65.50 95 TYR A N 1
ATOM 741 C CA . TYR A 1 95 ? -11.107 -1.421 32.002 1.00 65.50 95 TYR A CA 1
ATOM 742 C C . TYR A 1 95 ? -9.753 -1.581 31.295 1.00 65.50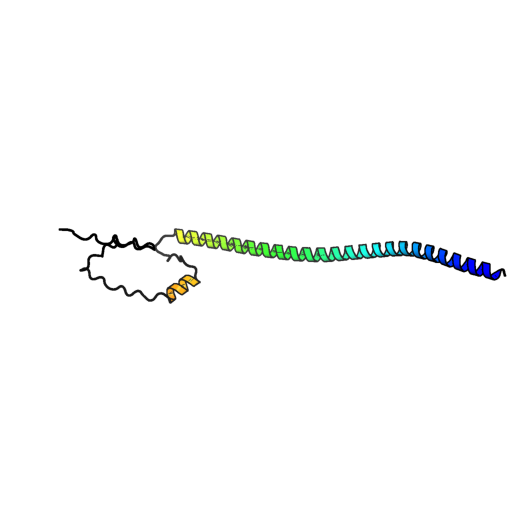 95 TYR A C 1
ATOM 744 O O . TYR A 1 95 ? -9.217 -0.631 30.731 1.00 65.50 95 TYR A O 1
ATOM 752 N N . PHE A 1 96 ? -9.196 -2.789 31.341 1.00 72.94 96 PHE A N 1
ATOM 753 C CA . PHE A 1 96 ? -7.912 -3.143 30.780 1.00 72.94 96 PHE A CA 1
ATOM 754 C C . PHE A 1 96 ? -8.090 -4.201 29.686 1.00 72.94 96 PHE A C 1
ATOM 756 O O . PHE A 1 96 ? -8.907 -5.115 29.819 1.00 72.94 96 PHE A O 1
ATOM 763 N N . GLY A 1 97 ? -7.303 -4.093 28.610 1.00 78.00 97 GLY A N 1
ATOM 764 C CA . GLY A 1 97 ? -7.259 -5.118 27.565 1.00 78.00 97 GLY A CA 1
ATOM 765 C C . GLY A 1 97 ? -6.858 -6.489 28.124 1.00 78.00 97 GLY A C 1
ATOM 766 O O . GLY A 1 97 ? -6.273 -6.586 29.205 1.00 78.00 97 GLY A O 1
ATOM 767 N N . GLU A 1 98 ? -7.144 -7.555 27.376 1.00 75.44 98 GLU A N 1
ATOM 768 C CA . GLU A 1 98 ? -7.012 -8.950 27.831 1.00 75.44 98 GLU A CA 1
ATOM 769 C C . GLU A 1 98 ? -5.642 -9.269 28.458 1.00 75.44 98 GLU A C 1
ATOM 771 O O . GLU A 1 98 ? -5.557 -9.849 29.544 1.00 75.44 98 GLU A O 1
ATOM 776 N N . HIS A 1 99 ? -4.559 -8.790 27.840 1.00 74.44 99 HIS A N 1
ATOM 777 C CA . HIS A 1 99 ? -3.195 -8.986 28.338 1.00 74.44 99 HIS A CA 1
ATOM 778 C C . HIS A 1 99 ? -2.924 -8.279 29.671 1.00 74.44 99 HIS A C 1
ATOM 780 O O . HIS A 1 99 ? -2.262 -8.828 30.555 1.00 74.44 99 HIS A O 1
ATOM 786 N N . THR A 1 100 ? -3.439 -7.064 29.839 1.00 79.19 100 THR A N 1
ATOM 787 C CA . THR A 1 100 ? -3.232 -6.263 31.047 1.00 79.19 100 THR A CA 1
ATOM 788 C C . THR A 1 100 ? -4.037 -6.831 32.213 1.00 79.19 100 THR A C 1
ATOM 790 O O . THR A 1 100 ? -3.519 -6.932 33.325 1.00 79.19 100 THR A O 1
ATOM 793 N N . THR A 1 101 ? -5.261 -7.295 31.958 1.00 79.44 101 THR A N 1
ATOM 794 C CA . THR A 1 101 ? -6.101 -7.961 32.962 1.00 79.44 101 THR A CA 1
ATOM 795 C C . THR A 1 101 ? -5.461 -9.260 33.454 1.00 79.44 101 THR A C 1
ATOM 797 O O . THR A 1 101 ? -5.366 -9.484 34.664 1.00 79.44 101 THR A O 1
ATOM 800 N N . ALA A 1 102 ? -4.938 -10.089 32.542 1.00 79.00 102 ALA A N 1
ATOM 801 C CA . ALA A 1 102 ? -4.221 -11.311 32.902 1.00 79.00 102 ALA A CA 1
ATOM 802 C C . ALA A 1 102 ? -2.966 -11.020 33.741 1.00 79.00 102 ALA A C 1
ATOM 804 O O . ALA A 1 102 ? -2.715 -11.699 34.741 1.00 79.00 102 ALA A O 1
ATOM 805 N N . TYR A 1 103 ? -2.210 -9.980 33.374 1.00 81.94 103 TYR A N 1
ATOM 806 C CA . TYR A 1 103 ? -1.035 -9.549 34.123 1.00 81.94 103 TYR A CA 1
ATOM 807 C C . TYR A 1 103 ? -1.393 -9.082 35.537 1.00 81.94 103 TYR A C 1
ATOM 809 O O . TYR A 1 103 ? -0.794 -9.565 36.493 1.00 81.94 103 TYR A O 1
ATOM 817 N N . LEU A 1 104 ? -2.391 -8.206 35.696 1.00 78.12 104 LEU A N 1
ATOM 818 C CA . LEU A 1 104 ? -2.813 -7.700 37.006 1.00 78.12 104 LEU A CA 1
ATOM 819 C C . LEU A 1 104 ? -3.323 -8.819 37.915 1.00 78.12 104 LEU A C 1
ATOM 821 O O . LEU A 1 104 ? -2.921 -8.877 39.074 1.00 78.12 104 LEU A O 1
ATOM 825 N N . ARG A 1 105 ? -4.124 -9.749 37.381 1.00 76.56 105 ARG A N 1
ATOM 826 C CA . ARG A 1 105 ? -4.607 -10.918 38.130 1.00 76.56 105 ARG A CA 1
ATOM 827 C C . ARG A 1 105 ? -3.459 -11.787 38.638 1.0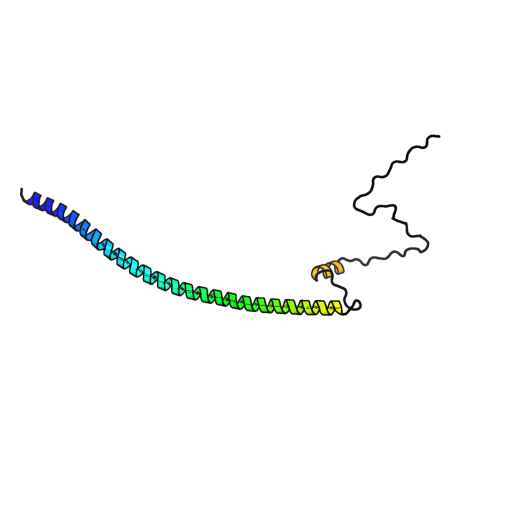0 76.56 105 ARG A C 1
ATOM 829 O O . ARG A 1 105 ? -3.521 -12.303 39.749 1.00 76.56 105 ARG A O 1
ATOM 836 N N . ASN A 1 106 ? -2.424 -11.962 37.819 1.00 78.94 106 ASN A N 1
ATOM 837 C CA . ASN A 1 106 ? -1.269 -12.776 38.183 1.00 78.94 106 ASN A CA 1
ATOM 838 C C . ASN A 1 106 ? -0.305 -12.035 39.126 1.00 78.94 106 ASN A C 1
ATOM 840 O O . ASN A 1 106 ? 0.372 -12.660 39.937 1.00 78.94 106 ASN A O 1
ATOM 844 N N . LYS A 1 107 ? -0.247 -10.699 39.035 1.00 77.69 107 LYS A N 1
ATOM 845 C CA . LYS A 1 107 ? 0.610 -9.847 39.868 1.00 77.69 107 LYS A CA 1
ATOM 846 C C . LYS A 1 107 ? -0.032 -9.344 41.152 1.00 77.69 107 LYS A C 1
ATOM 848 O O . LYS A 1 107 ? 0.695 -8.749 41.939 1.00 77.69 107 LYS A O 1
ATOM 853 N N . SER A 1 108 ? -1.333 -9.523 41.374 1.00 67.69 108 SER A N 1
ATOM 854 C CA . SER A 1 108 ? -1.997 -9.067 42.597 1.00 67.69 108 SER A CA 1
ATOM 855 C C . SER A 1 108 ? -1.818 -10.089 43.731 1.00 67.69 108 SER A C 1
ATOM 857 O O . SER A 1 108 ? -2.567 -11.070 43.771 1.00 67.69 108 SER A O 1
ATOM 859 N N . PRO A 1 109 ? -0.879 -9.906 44.685 1.00 65.94 109 PRO A N 1
ATOM 860 C CA . PRO A 1 109 ? -0.960 -10.619 45.951 1.00 65.94 109 PRO A CA 1
ATOM 861 C C . PRO A 1 109 ? -2.256 -10.190 46.643 1.00 65.94 109 PRO A C 1
ATOM 863 O O . PRO A 1 109 ? -2.570 -9.000 46.679 1.00 65.94 109 PRO A O 1
ATOM 866 N N . LYS A 1 110 ? -3.029 -11.147 47.173 1.00 67.62 110 LYS A N 1
ATOM 867 C CA . LYS A 1 110 ? -4.230 -10.842 47.964 1.00 67.62 110 LYS A CA 1
ATOM 868 C C . LYS A 1 110 ? -3.842 -9.832 49.052 1.00 67.62 110 LYS A C 1
ATOM 870 O O . LYS A 1 110 ? -3.003 -10.179 49.886 1.00 67.62 110 LYS A O 1
ATOM 875 N N . PRO A 1 111 ? -4.400 -8.608 49.070 1.00 63.16 111 PRO A N 1
ATOM 876 C CA . PRO A 1 111 ? -4.120 -7.686 50.152 1.00 63.16 111 PRO A CA 1
ATOM 877 C C . PRO A 1 111 ? -4.700 -8.297 51.428 1.00 63.16 111 PRO A C 1
ATOM 879 O O . PRO A 1 111 ? -5.915 -8.415 51.579 1.00 63.16 111 PRO A O 1
ATOM 882 N N . THR A 1 112 ? -3.836 -8.726 52.346 1.00 62.78 112 THR A N 1
ATOM 883 C CA . THR A 1 112 ? -4.241 -9.023 53.720 1.00 62.78 112 THR A CA 1
ATOM 884 C C . THR A 1 112 ? -4.711 -7.714 54.333 1.00 62.78 112 THR A C 1
ATOM 886 O O . THR A 1 112 ? -3.896 -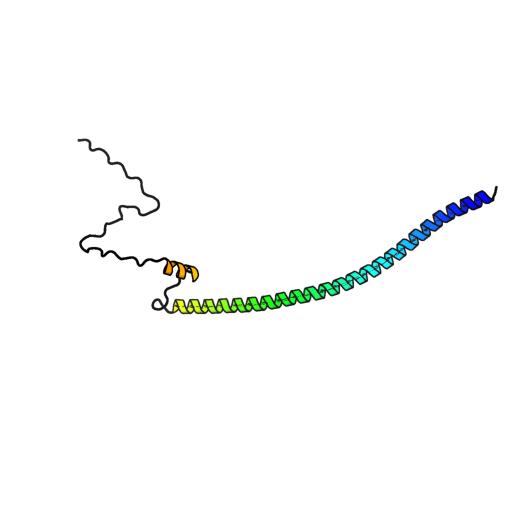6.876 54.728 1.00 62.78 112 THR A O 1
ATOM 889 N N . ARG A 1 113 ? -6.030 -7.510 54.353 1.00 63.97 113 ARG A N 1
ATOM 890 C CA . ARG A 1 113 ? -6.663 -6.435 55.109 1.00 63.97 113 ARG A CA 1
ATOM 891 C C . ARG A 1 113 ? -6.258 -6.639 56.567 1.00 63.97 113 ARG A C 1
ATOM 893 O O . ARG A 1 113 ? -6.628 -7.642 57.164 1.00 63.97 113 ARG A O 1
ATOM 900 N N . LYS A 1 114 ? -5.436 -5.739 57.110 1.00 67.81 114 LYS A N 1
ATOM 901 C CA . LYS A 1 114 ? -5.203 -5.707 58.554 1.00 67.81 114 LYS A CA 1
ATOM 902 C C . LYS A 1 114 ? -6.509 -5.258 59.195 1.00 67.81 114 LYS A C 1
ATOM 904 O O . LYS A 1 114 ? -7.063 -4.241 58.773 1.00 67.81 114 LYS A O 1
ATOM 909 N N . ASP A 1 115 ? -7.011 -6.028 60.152 1.00 64.25 115 ASP A N 1
ATOM 910 C CA . ASP A 1 115 ? -8.197 -5.648 60.907 1.00 64.25 115 ASP A CA 1
ATOM 911 C C . ASP A 1 115 ? -7.914 -4.321 61.610 1.00 64.25 115 ASP A C 1
ATOM 913 O O . ASP A 1 115 ? -7.009 -4.206 62.436 1.00 64.25 115 ASP A O 1
ATOM 917 N N . SER A 1 116 ? -8.647 -3.285 61.205 1.00 61.88 116 SER A N 1
ATOM 918 C CA . SER A 1 116 ? -8.614 -1.999 61.886 1.00 61.88 116 SER A CA 1
ATOM 919 C C . SER A 1 116 ? -9.290 -2.209 63.231 1.00 61.88 116 SER A C 1
ATOM 921 O O . SER A 1 116 ? -10.493 -2.463 63.279 1.00 61.88 116 SER A O 1
ATOM 923 N N . SER A 1 117 ? -8.530 -2.141 64.321 1.00 65.62 117 SER A N 1
ATOM 924 C CA . SER A 1 117 ? -9.103 -2.117 65.663 1.00 65.62 117 SER A CA 1
ATOM 925 C C . SER A 1 117 ? -10.057 -0.927 65.758 1.00 65.62 117 SER A C 1
ATOM 927 O O . SER A 1 117 ? -9.649 0.205 65.498 1.00 65.62 117 SER A O 1
ATOM 929 N N . ALA A 1 118 ? -11.313 -1.177 66.132 1.00 62.38 118 ALA A N 1
ATOM 930 C CA . ALA A 1 118 ? -12.354 -0.152 66.271 1.00 62.38 118 ALA A CA 1
ATOM 931 C C . ALA A 1 118 ? -12.049 0.911 67.351 1.00 62.38 118 ALA A C 1
ATOM 933 O O . ALA A 1 118 ? -12.782 1.885 67.473 1.00 62.38 118 ALA A O 1
ATOM 934 N N . ASP A 1 119 ? -10.969 0.724 68.112 1.00 60.31 119 ASP A N 1
ATOM 935 C CA . ASP A 1 119 ? -10.505 1.614 69.180 1.00 60.31 119 ASP A CA 1
ATOM 936 C C . ASP A 1 119 ? -9.654 2.798 68.674 1.00 60.31 119 ASP A C 1
ATOM 938 O O . ASP A 1 119 ? -9.298 3.696 69.431 1.00 60.31 119 ASP A O 1
ATOM 942 N N . ILE A 1 120 ? -9.323 2.831 67.378 1.00 65.62 120 ILE A N 1
ATOM 943 C CA . ILE A 1 120 ? -8.534 3.912 66.779 1.00 65.62 120 ILE A CA 1
ATOM 944 C C . ILE A 1 120 ? -9.449 4.727 65.867 1.00 65.62 120 ILE A C 1
ATOM 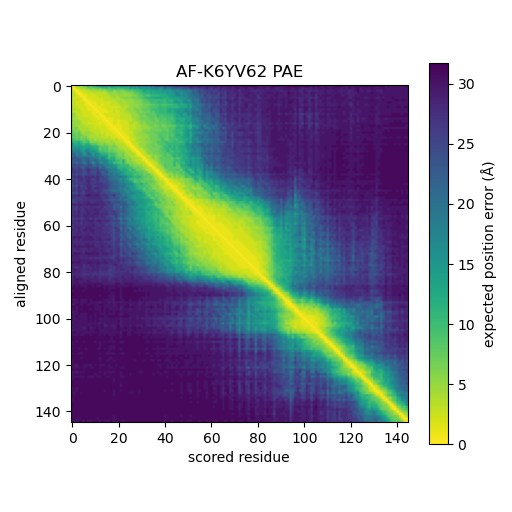946 O O . ILE A 1 120 ? -9.884 4.254 64.816 1.00 65.62 120 ILE A O 1
ATOM 950 N N . GLN A 1 121 ? -9.737 5.966 66.272 1.00 65.62 121 GLN A N 1
ATOM 951 C CA . GLN A 1 121 ? -10.382 6.942 65.394 1.00 65.62 121 GLN A CA 1
ATOM 952 C C . GLN A 1 121 ? -9.506 7.140 64.144 1.00 65.62 121 GLN A C 1
ATOM 954 O O . GLN A 1 121 ? -8.279 7.217 64.277 1.00 65.62 121 GLN A O 1
ATOM 959 N N . PRO A 1 122 ? -10.086 7.203 62.932 1.00 70.62 122 PRO A N 1
ATOM 960 C CA . PRO A 1 122 ? -9.303 7.413 61.723 1.00 70.62 122 PRO A CA 1
ATOM 961 C C . PRO A 1 122 ? -8.539 8.731 61.851 1.00 70.62 122 PRO A C 1
ATOM 963 O O . PRO A 1 122 ? -9.133 9.762 62.162 1.00 70.62 122 PRO A O 1
ATOM 966 N N . LEU A 1 123 ? -7.221 8.696 61.636 1.00 66.19 123 LEU A N 1
ATOM 967 C CA . LEU A 1 123 ? -6.433 9.922 61.593 1.00 66.19 123 LEU A CA 1
ATOM 968 C C . LEU A 1 123 ? -6.994 10.825 60.488 1.00 66.19 123 LEU A C 1
ATOM 970 O O . LEU A 1 123 ? -7.071 10.418 59.329 1.00 66.19 123 LEU A O 1
ATOM 974 N N . ASP A 1 124 ? -7.383 12.043 60.857 1.00 63.84 124 ASP A N 1
ATOM 975 C CA . ASP A 1 124 ? -7.750 13.083 59.905 1.00 63.84 124 ASP A CA 1
ATOM 976 C C . ASP A 1 124 ? -6.481 13.542 59.171 1.00 63.84 124 ASP A C 1
ATOM 978 O O . ASP A 1 124 ? -5.627 14.253 59.708 1.00 63.84 124 ASP A O 1
ATOM 982 N N . PHE A 1 125 ? -6.325 13.069 57.935 1.00 62.56 125 PHE A N 1
ATOM 983 C CA . PHE A 1 125 ? -5.193 13.400 57.075 1.00 62.56 125 PHE A CA 1
ATOM 984 C C . PHE A 1 125 ? -5.344 14.761 56.374 1.00 62.56 125 PHE A C 1
ATOM 986 O O . PHE A 1 125 ? -4.497 15.093 55.549 1.00 62.56 125 PHE A O 1
ATOM 993 N N . SER A 1 126 ? -6.354 15.581 56.700 1.00 60.91 126 SER A N 1
ATOM 994 C CA . SER A 1 126 ? -6.515 16.922 56.109 1.00 60.91 126 SER A CA 1
ATOM 995 C C . SER A 1 126 ? -5.318 17.852 56.351 1.00 60.91 126 SER A C 1
ATOM 997 O O . SER A 1 126 ? -5.076 18.762 55.562 1.00 60.91 126 SER A O 1
ATOM 999 N N . SER A 1 127 ? -4.522 17.591 57.392 1.00 57.47 127 SER A N 1
ATOM 1000 C CA . SER A 1 127 ? -3.305 18.349 57.711 1.00 57.47 127 SER A CA 1
ATOM 1001 C C . SER A 1 127 ? -2.063 17.921 56.920 1.00 57.47 127 SER A C 1
ATOM 1003 O O . SER A 1 127 ? -1.075 18.652 56.895 1.00 57.47 127 SER A O 1
ATOM 1005 N N . LYS A 1 128 ? -2.084 16.759 56.252 1.00 58.22 128 LYS A N 1
ATOM 1006 C CA . LYS A 1 128 ? -0.981 16.304 55.398 1.00 58.22 128 LYS A CA 1
ATOM 1007 C C . LYS A 1 128 ? -1.429 16.339 53.949 1.00 58.22 128 LYS A C 1
ATOM 1009 O O . LYS A 1 128 ? -2.180 15.476 53.505 1.00 58.22 128 LYS A O 1
ATOM 1014 N N . SER A 1 129 ? -0.929 17.318 53.196 1.00 59.38 129 SER A N 1
ATOM 1015 C CA . SER A 1 129 ? -1.121 17.393 51.748 1.00 59.38 129 SER A CA 1
ATOM 1016 C C . SER A 1 129 ? -0.583 16.116 51.088 1.00 59.38 129 SER A C 1
ATOM 1018 O O . SER A 1 129 ? 0.610 15.976 50.826 1.00 59.38 129 SER A O 1
ATOM 1020 N N . SER A 1 130 ? -1.463 15.149 50.841 1.00 63.91 130 SER A N 1
ATOM 1021 C CA . SER A 1 130 ? -1.159 13.947 50.070 1.00 63.91 130 SER A CA 1
ATOM 1022 C C . SER A 1 130 ? -1.172 14.313 48.58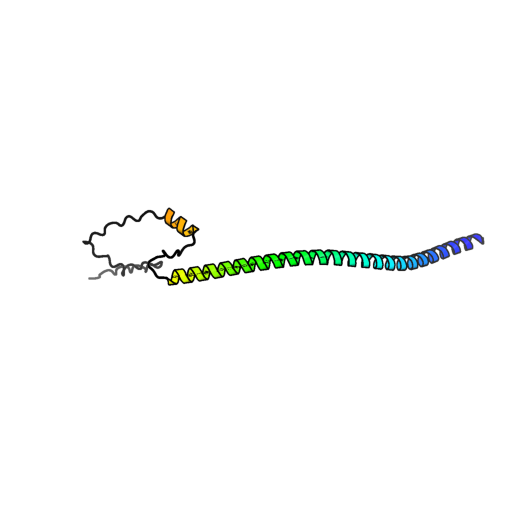4 1.00 63.91 130 SER A C 1
ATOM 1024 O O . SER A 1 130 ? -2.145 14.069 47.872 1.00 63.91 130 SER A O 1
ATOM 1026 N N . GLY A 1 131 ? -0.097 14.944 48.121 1.00 66.88 131 GLY A N 1
ATOM 1027 C CA . GLY A 1 131 ? 0.122 15.311 46.726 1.00 66.88 131 GLY A CA 1
ATOM 1028 C C . GLY A 1 131 ? 1.607 15.541 46.451 1.00 66.88 131 GLY A C 1
ATOM 1029 O O . GLY A 1 131 ? 2.405 15.645 47.377 1.00 66.88 131 GLY A O 1
ATOM 1030 N N . LEU A 1 132 ? 1.986 15.639 45.172 1.00 62.66 132 LEU A N 1
ATOM 1031 C CA . LEU A 1 132 ? 3.373 15.858 44.711 1.00 62.66 132 LEU A CA 1
ATOM 1032 C C . LEU A 1 132 ? 3.997 17.193 45.169 1.00 62.66 132 LEU A C 1
ATOM 1034 O O . LEU A 1 132 ? 5.160 17.457 44.880 1.00 62.66 132 LEU A O 1
ATOM 1038 N N . PHE A 1 133 ? 3.235 18.021 45.880 1.00 60.44 133 PHE A N 1
ATOM 1039 C CA . PHE A 1 133 ? 3.698 19.238 46.527 1.00 60.44 133 PHE A CA 1
ATOM 1040 C C . PHE A 1 133 ? 3.464 19.116 48.031 1.00 60.44 133 PHE A C 1
ATOM 1042 O O . PHE A 1 133 ? 2.347 19.285 48.515 1.00 60.44 133 PHE A O 1
ATOM 1049 N N . SER A 1 134 ? 4.528 18.817 48.770 1.00 60.78 134 SER A N 1
ATOM 1050 C CA . SER A 1 134 ? 4.586 19.025 50.214 1.00 60.78 134 SER A CA 1
ATOM 1051 C C . SER A 1 134 ? 4.827 20.512 50.473 1.00 60.78 134 SER A C 1
ATOM 1053 O O . SER A 1 134 ? 5.890 21.029 50.122 1.00 60.78 134 SER A O 1
ATOM 1055 N N . GLY A 1 135 ? 3.835 21.204 51.039 1.00 61.22 135 GLY A N 1
ATOM 1056 C CA . GLY A 1 135 ? 4.008 22.574 51.529 1.00 61.22 135 GLY A CA 1
ATOM 1057 C C . GLY A 1 135 ? 5.129 22.624 52.569 1.00 61.22 135 GLY A C 1
ATOM 1058 O O . GLY A 1 135 ? 5.242 21.717 53.392 1.00 61.22 135 GLY A O 1
ATOM 1059 N N . GLN A 1 136 ? 5.998 23.632 52.485 1.00 59.28 136 GLN A N 1
ATOM 1060 C CA . GLN A 1 136 ? 7.108 23.815 53.423 1.00 59.28 136 GLN A CA 1
ATOM 1061 C C . GLN A 1 136 ? 6.570 23.986 54.852 1.00 59.28 136 GLN A C 1
ATOM 1063 O O . GLN A 1 136 ? 5.629 24.745 55.069 1.00 59.28 136 GLN A O 1
ATOM 1068 N N . GLU A 1 137 ? 7.156 23.266 55.812 1.00 61.03 137 GLU A N 1
ATOM 1069 C CA . GLU A 1 137 ? 6.837 23.412 57.234 1.00 61.03 137 GLU A CA 1
ATOM 1070 C C . GLU A 1 137 ? 7.269 24.805 57.718 1.00 61.03 137 GLU A C 1
ATOM 1072 O O . GLU A 1 137 ? 8.452 25.148 57.697 1.00 61.03 137 GLU A O 1
ATOM 1077 N N . GLU A 1 138 ? 6.299 25.608 58.155 1.00 60.78 138 GLU A N 1
ATOM 1078 C CA . GLU A 1 138 ? 6.530 26.863 58.871 1.00 60.78 138 GLU A CA 1
ATOM 1079 C C . GLU A 1 138 ? 7.278 26.564 60.183 1.00 60.78 138 GLU A C 1
ATOM 1081 O O . GLU A 1 138 ? 6.775 25.886 61.081 1.00 60.78 138 GLU A O 1
ATOM 1086 N N . THR A 1 139 ? 8.514 27.056 60.288 1.00 56.78 139 THR A N 1
ATOM 1087 C CA . THR A 1 139 ? 9.347 26.985 61.498 1.00 56.78 139 THR A CA 1
ATOM 1088 C C . THR A 1 139 ? 8.651 27.631 62.706 1.00 56.78 139 THR A C 1
ATOM 1090 O O . THR A 1 139 ? 8.140 28.745 62.580 1.00 56.78 139 THR A O 1
ATOM 1093 N N . PRO A 1 140 ? 8.688 27.020 63.907 1.00 53.59 140 PRO A N 1
ATOM 1094 C CA . PRO A 1 140 ? 8.026 27.578 65.082 1.00 53.59 140 PRO A CA 1
ATOM 1095 C C . PRO A 1 140 ? 8.729 28.858 65.555 1.00 53.59 140 PRO A C 1
ATOM 1097 O O . PRO A 1 140 ? 9.921 28.858 65.878 1.00 53.59 140 PRO A O 1
ATOM 1100 N N . ALA A 1 141 ? 7.974 29.957 65.611 1.00 50.22 141 ALA A N 1
ATOM 1101 C CA . ALA A 1 141 ? 8.416 31.209 66.208 1.00 50.22 141 ALA A CA 1
ATOM 1102 C C . ALA A 1 141 ? 8.696 31.003 67.705 1.00 50.22 141 ALA A C 1
ATOM 1104 O O . ALA A 1 141 ? 7.854 30.509 68.454 1.00 50.22 141 ALA A O 1
ATOM 1105 N N . LYS A 1 142 ? 9.910 31.370 68.129 1.00 48.84 142 LYS A N 1
ATOM 1106 C CA . LYS A 1 142 ? 10.349 31.343 69.527 1.00 48.84 142 LYS A CA 1
ATOM 1107 C C . LYS A 1 142 ? 9.447 32.232 70.384 1.00 48.84 142 LYS A C 1
ATOM 1109 O O . LYS A 1 142 ? 9.306 33.417 70.093 1.00 48.84 142 LYS A O 1
ATOM 1114 N N . GLU A 1 143 ? 8.918 31.670 71.467 1.00 48.94 143 GLU A N 1
ATOM 1115 C CA . GLU A 1 143 ? 8.284 32.433 72.540 1.00 48.94 143 GLU A CA 1
ATOM 1116 C C . GLU A 1 143 ? 9.301 33.385 73.187 1.00 48.94 143 GLU A C 1
ATOM 1118 O O . GLU A 1 143 ? 10.365 32.965 73.650 1.00 48.94 143 GLU A O 1
ATOM 1123 N N . THR A 1 144 ? 8.965 34.672 73.241 1.00 41.88 144 THR A N 1
ATOM 1124 C CA . THR A 1 144 ? 9.613 35.639 74.131 1.00 41.88 144 THR A CA 1
ATOM 1125 C C . THR A 1 144 ? 8.631 36.032 75.225 1.00 41.88 144 THR A C 1
ATOM 1127 O O . THR A 1 144 ? 7.540 36.521 74.937 1.00 41.88 144 THR A O 1
ATOM 1130 N N . LYS A 1 145 ? 9.066 35.755 76.453 1.00 36.53 145 LYS A N 1
ATOM 1131 C CA . LYS A 1 145 ? 8.470 36.077 77.752 1.00 36.53 145 LYS A CA 1
ATOM 1132 C C . LYS A 1 145 ? 8.292 37.576 77.981 1.00 36.53 145 LYS A C 1
ATOM 1134 O O . LYS A 1 145 ? 9.168 38.337 77.512 1.00 36.53 145 LYS A O 1
#

Secondary structure (DSSP, 8-state):
-THHHHHHHHHHHHHHHHHHHHHHHHHHHHHHHHHHHHHHHHHHHHHHHHHHHHHHHHHHHHHHHHHHHHHHHHHHHHHHHHHHHT-TTS-----S-HHHHHHHHHH----------TTSPPP-GGGS--SS--PPP-PPPPP--

Organism: NCBI:txid493475

InterPro domains:
  IPR009386 Z-ring associated protein G-like [PF06295] (9-134)

Sequence (145 aa):
MDWLIGLLLLLVGGIIGFFVAKYFNQEKQSESDKAQGGQTIQELMHQQAAMHIQETKQIAEKLVDQSARLQQQVENYEQLLISQQAGPEGSSLNYFGEHTTAYLRNKSPKPTRKDSSADIQPLDFSSKSSGLFSGQEETPAKETK

pLDDT: mean 73.45, std 14.08, range [36.53, 94.44]

Mean predicted aligned error: 21.62 Å

Solvent-accessible surface area (backbone atoms only — not comparable to full-atom values): 8974 Å² total; per-residue (Å²): 125,68,69,59,57,55,52,52,51,51,51,56,50,48,54,53,50,50,52,54,53,51,54,58,50,49,54,56,49,54,52,51,53,50,55,54,48,52,54,52,51,51,54,51,50,54,55,48,51,55,50,52,52,52,53,50,50,53,51,51,53,50,50,52,54,51,50,54,52,50,51,52,48,51,54,52,50,53,51,52,51,54,60,61,71,71,47,89,89,78,60,85,76,71,90,46,59,74,70,55,46,55,48,49,65,74,66,55,74,82,79,80,77,74,82,75,61,87,88,58,77,79,80,80,56,86,84,53,65,90,56,101,60,72,78,80,81,80,76,83,79,79,87,79,133

Foldseek 3Di:
DVVVVVVVVCVVCVVVVVVVVVVVVVVVVVVVVVVVVVVVVVVVVVVVVVVVVVVVVVVVVVVVVVVVVVVVVVVVVVVVVVVVVVDDPPDPPCPDPPVVVVVCVVPDDDPPPDPDDPPDDPPPCPVAPPDPDGDDDDDDDDDDD

Radius of gyration: 47.7 Å; Cα contacts (8 Å, |Δi|>4): 5; chains: 1; bounding box: 77×49×146 Å